Protein AF-A0A934YFT7-F1 (afdb_monomer_lite)

Sequence (161 aa):
MNLQKIAMFGLVALTSLGTLSCGKKEEKFESKVKLIRTFVNRKDAQGVPIVTDAEVQYTACPGDIRKVLRGGGEFAKCIAEKKPGEELSISMVHALKRNGRYSARVVNIGGCERKPDPTDSRSYDSFRDCTELKTDGISVGFHCEAGSTEKLVKACPWFAQ

Structure (mmCIF, N/CA/C/O backbone):
data_AF-A0A934YFT7-F1
#
_entry.id   AF-A0A934YFT7-F1
#
loop_
_atom_site.group_PDB
_atom_site.id
_atom_site.type_symbol
_atom_site.label_atom_id
_atom_site.label_alt_id
_atom_site.label_comp_id
_atom_site.label_asym_id
_atom_site.label_entity_id
_atom_site.label_seq_id
_atom_site.pdbx_PDB_ins_code
_atom_site.Cartn_x
_atom_site.Cartn_y
_atom_site.Cartn_z
_atom_site.occupancy
_atom_site.B_iso_or_equiv
_atom_site.auth_seq_id
_atom_site.auth_comp_id
_atom_site.auth_asym_id
_atom_site.auth_atom_id
_atom_site.pdbx_PDB_model_num
ATOM 1 N N . MET A 1 1 ? 7.361 83.391 -33.227 1.00 38.72 1 MET A N 1
ATOM 2 C CA . MET A 1 1 ? 7.333 82.613 -34.483 1.00 38.72 1 MET A CA 1
ATOM 3 C C . MET A 1 1 ? 7.939 81.245 -34.223 1.00 38.72 1 MET A C 1
ATOM 5 O O . MET A 1 1 ? 9.096 81.179 -33.851 1.00 38.72 1 MET A O 1
ATOM 9 N N . ASN A 1 2 ? 7.098 80.215 -34.345 1.00 41.59 2 ASN A N 1
ATOM 10 C CA . ASN A 1 2 ? 7.365 78.806 -34.658 1.00 41.59 2 ASN A CA 1
ATOM 11 C C . ASN A 1 2 ? 8.666 78.147 -34.172 1.00 41.59 2 ASN A C 1
ATOM 13 O O . ASN A 1 2 ? 9.719 78.339 -34.771 1.00 41.59 2 ASN A O 1
ATOM 17 N N . LEU A 1 3 ? 8.526 77.208 -33.229 1.00 39.94 3 LEU A N 1
ATOM 18 C CA . LEU A 1 3 ? 9.432 76.065 -33.125 1.00 39.94 3 LEU A CA 1
ATOM 19 C C . LEU A 1 3 ? 8.644 74.761 -33.300 1.00 39.94 3 LEU A C 1
ATOM 21 O O . LEU A 1 3 ? 7.567 74.571 -32.736 1.00 39.94 3 LEU A O 1
ATOM 25 N N . GLN A 1 4 ? 9.173 73.934 -34.195 1.00 49.69 4 GLN A N 1
ATOM 26 C CA . GLN A 1 4 ? 8.573 72.760 -34.813 1.00 49.69 4 GLN A CA 1
ATOM 27 C C . GLN A 1 4 ? 8.248 71.614 -33.851 1.00 49.69 4 GLN A C 1
ATOM 29 O O . GLN A 1 4 ? 8.964 71.319 -32.900 1.00 49.69 4 GLN A O 1
ATOM 34 N N . LYS A 1 5 ? 7.177 70.914 -34.231 1.00 49.19 5 LYS A N 1
ATOM 35 C CA . LYS A 1 5 ? 6.737 69.591 -33.788 1.00 49.19 5 LYS A CA 1
ATOM 36 C C . LYS A 1 5 ? 7.846 68.540 -33.946 1.00 49.19 5 LYS A C 1
ATOM 38 O O . LYS A 1 5 ? 8.349 68.369 -35.054 1.00 49.19 5 LYS A O 1
ATOM 43 N N . ILE A 1 6 ? 8.099 67.748 -32.904 1.00 51.28 6 ILE A N 1
ATOM 44 C CA . ILE A 1 6 ? 8.625 66.382 -33.038 1.00 51.28 6 ILE A CA 1
ATOM 45 C C . ILE A 1 6 ? 7.725 65.470 -32.205 1.00 51.28 6 ILE A C 1
ATOM 47 O O . ILE A 1 6 ? 7.718 65.514 -30.978 1.00 51.28 6 ILE A O 1
ATOM 51 N N . ALA A 1 7 ? 6.917 64.682 -32.909 1.00 49.69 7 ALA A N 1
ATOM 52 C CA . ALA A 1 7 ? 6.214 63.539 -32.359 1.00 49.69 7 ALA A CA 1
ATOM 53 C C . ALA A 1 7 ? 7.226 62.401 -32.170 1.00 49.69 7 ALA A C 1
ATOM 55 O O . ALA A 1 7 ? 7.881 62.001 -33.131 1.00 49.69 7 ALA A O 1
ATOM 56 N N . MET A 1 8 ? 7.337 61.872 -30.952 1.00 40.47 8 MET A N 1
ATOM 57 C CA . MET A 1 8 ? 8.039 60.620 -30.671 1.00 40.47 8 MET A CA 1
ATOM 58 C C . MET A 1 8 ? 7.009 59.580 -30.226 1.00 40.47 8 MET A C 1
ATOM 60 O O . MET A 1 8 ? 6.594 59.524 -29.073 1.00 40.47 8 MET A O 1
ATOM 64 N N . PHE A 1 9 ? 6.565 58.786 -31.198 1.00 45.41 9 PHE A N 1
ATOM 65 C CA . PHE A 1 9 ? 6.047 57.437 -30.993 1.00 45.41 9 PHE A CA 1
ATOM 66 C C . PHE A 1 9 ? 7.236 56.515 -30.693 1.00 45.41 9 PHE A C 1
ATOM 68 O O . PHE A 1 9 ? 8.240 56.602 -31.398 1.00 45.41 9 PHE A O 1
ATOM 75 N N . GLY A 1 10 ? 7.122 55.585 -29.738 1.00 39.25 10 GLY A N 1
ATOM 76 C CA . GLY A 1 10 ? 8.076 54.472 -29.693 1.00 39.25 10 GLY A CA 1
ATOM 77 C C . GLY A 1 10 ? 8.150 53.654 -28.407 1.00 39.25 10 GLY A C 1
ATOM 78 O O . GLY A 1 10 ? 8.970 53.939 -27.549 1.00 39.25 10 GLY A O 1
ATOM 79 N N . LEU A 1 11 ? 7.367 52.570 -28.377 1.00 41.44 11 LEU A N 1
ATOM 80 C CA . LEU A 1 11 ? 7.700 51.261 -27.793 1.00 41.44 11 LEU A CA 1
ATOM 81 C C . LEU A 1 11 ? 8.018 51.175 -26.281 1.00 41.44 11 LEU A C 1
ATOM 83 O O . LEU A 1 11 ? 9.168 51.111 -25.854 1.00 41.44 11 LEU A O 1
ATOM 87 N N . VAL A 1 12 ? 6.975 50.984 -25.466 1.00 48.31 12 VAL A N 1
ATOM 88 C CA . VAL A 1 12 ? 7.117 50.301 -24.170 1.00 48.31 12 VAL A CA 1
ATOM 89 C C . VAL A 1 12 ? 7.207 48.800 -24.456 1.00 48.31 12 VAL A C 1
ATOM 91 O O . VAL A 1 12 ? 6.199 48.138 -24.698 1.00 48.31 12 VAL A O 1
ATOM 94 N N . ALA A 1 13 ? 8.429 48.269 -24.485 1.00 49.25 13 ALA A N 1
ATOM 95 C CA . ALA A 1 13 ? 8.672 46.834 -24.538 1.00 49.25 13 ALA A CA 1
ATOM 96 C C . ALA A 1 13 ? 8.263 46.214 -23.193 1.00 49.25 13 ALA A C 1
ATOM 98 O O . ALA A 1 13 ? 9.012 46.258 -22.219 1.00 49.25 13 ALA A O 1
ATOM 99 N N . LEU A 1 14 ? 7.050 45.657 -23.138 1.00 47.53 14 LEU A N 1
ATOM 100 C CA . LEU A 1 14 ? 6.610 44.783 -22.055 1.00 47.53 14 LEU A CA 1
ATOM 101 C C . LEU A 1 14 ? 7.430 43.487 -22.146 1.00 47.53 14 LEU A C 1
ATOM 103 O O . LEU A 1 14 ? 7.082 42.548 -22.860 1.00 47.53 14 LEU A O 1
ATOM 107 N N . THR A 1 15 ? 8.562 43.449 -21.453 1.00 55.22 15 THR A N 1
ATOM 108 C CA . THR A 1 15 ? 9.316 42.224 -21.201 1.00 55.22 15 THR A CA 1
ATOM 109 C C . THR A 1 15 ? 8.485 41.340 -20.279 1.00 55.22 15 THR A C 1
ATOM 111 O O . THR A 1 15 ? 8.536 41.433 -19.055 1.00 55.22 15 THR A O 1
ATOM 114 N N . SER A 1 16 ? 7.672 40.473 -20.877 1.00 52.84 16 SER A N 1
ATOM 115 C CA . SER A 1 16 ? 7.041 39.359 -20.184 1.00 52.84 16 SER A CA 1
ATOM 116 C C . SER A 1 16 ? 8.144 38.442 -19.655 1.00 52.84 16 SER A C 1
ATOM 118 O O . SER A 1 16 ? 8.676 37.614 -20.397 1.00 52.84 16 SER A O 1
ATOM 120 N N . LEU A 1 17 ? 8.511 38.606 -18.380 1.00 51.66 17 LEU A N 1
ATOM 121 C CA . LEU A 1 17 ? 9.243 37.596 -17.625 1.00 51.66 17 LEU A CA 1
ATOM 122 C C . LEU A 1 17 ? 8.366 36.341 -17.591 1.00 51.66 17 LEU A C 1
ATOM 124 O O . LEU A 1 17 ? 7.518 36.173 -16.716 1.00 51.66 17 LEU A O 1
ATOM 128 N N . GLY A 1 18 ? 8.551 35.471 -18.582 1.00 49.03 18 GLY A N 1
ATOM 129 C CA . GLY A 1 18 ? 8.075 34.103 -18.526 1.00 49.03 18 GLY A CA 1
ATOM 130 C C . GLY A 1 18 ? 8.754 33.443 -17.338 1.00 49.03 18 GLY A C 1
ATOM 131 O O . GLY A 1 18 ? 9.949 33.155 -17.372 1.00 49.03 18 GLY A O 1
ATOM 132 N N . THR A 1 19 ? 8.003 33.241 -16.262 1.00 53.91 19 THR A N 1
ATOM 133 C CA . THR A 1 19 ? 8.414 32.376 -15.169 1.00 53.91 19 THR A CA 1
ATOM 134 C C . THR A 1 19 ? 8.529 30.964 -15.734 1.00 53.91 19 THR A C 1
ATOM 136 O O . THR A 1 19 ? 7.552 30.229 -15.860 1.00 53.91 19 THR A O 1
ATOM 139 N N . LEU A 1 20 ? 9.753 30.578 -16.103 1.00 47.09 20 LEU A N 1
ATOM 140 C CA . LEU A 1 20 ? 10.156 29.183 -16.223 1.00 47.09 20 LEU A CA 1
ATOM 141 C C . LEU A 1 20 ? 10.000 28.556 -14.835 1.00 47.09 20 LEU A C 1
ATOM 143 O O . LEU A 1 20 ? 10.947 28.456 -14.058 1.00 47.09 20 LEU A O 1
ATOM 147 N N . SER A 1 21 ? 8.771 28.169 -14.498 1.00 44.50 21 SER A N 1
ATOM 148 C CA . SER A 1 21 ? 8.518 27.237 -13.414 1.00 44.50 21 SER A CA 1
ATOM 149 C C . SER A 1 21 ? 9.100 25.898 -13.854 1.00 44.50 21 SER A C 1
ATOM 151 O O . SER A 1 21 ? 8.419 25.052 -14.429 1.00 44.50 21 SER A O 1
ATOM 153 N N . CYS A 1 22 ? 10.394 25.707 -13.593 1.00 53.28 22 CYS A N 1
ATOM 154 C CA . CYS A 1 22 ? 11.049 24.404 -13.524 1.00 53.28 22 CYS A CA 1
ATOM 155 C C . CYS A 1 22 ? 10.514 23.622 -12.307 1.00 53.28 22 CYS A C 1
ATOM 157 O O . CYS A 1 22 ? 11.269 23.139 -11.468 1.00 53.28 22 CYS A O 1
ATOM 159 N N . GLY A 1 23 ? 9.192 23.519 -12.170 1.00 51.28 23 GLY A N 1
ATOM 160 C CA . GLY A 1 23 ? 8.552 22.586 -11.262 1.00 51.28 23 GLY A CA 1
ATOM 161 C C . GLY A 1 23 ? 8.466 21.251 -11.979 1.00 51.28 23 GLY A C 1
ATOM 162 O O . GLY A 1 23 ? 7.645 21.094 -12.881 1.00 51.28 23 GLY A O 1
ATOM 163 N N . LYS A 1 24 ? 9.317 20.283 -11.616 1.00 58.19 24 LYS A N 1
ATOM 164 C CA . LYS A 1 24 ? 9.114 18.893 -12.045 1.00 58.19 24 LYS A CA 1
ATOM 165 C C . LYS A 1 24 ? 7.676 18.513 -11.683 1.00 58.19 24 LYS A C 1
ATOM 167 O O . LYS A 1 24 ? 7.306 18.584 -10.513 1.00 58.19 24 LYS A O 1
ATOM 172 N N . LYS A 1 25 ? 6.870 18.176 -12.691 1.00 61.41 25 LYS A N 1
ATOM 173 C CA . LYS A 1 25 ? 5.473 17.779 -12.511 1.00 61.41 25 LYS A CA 1
ATOM 174 C C . LYS A 1 25 ? 5.444 16.585 -11.558 1.00 61.41 25 LYS A C 1
ATOM 176 O O . LYS A 1 25 ? 6.097 15.580 -11.823 1.00 61.41 25 LYS A O 1
ATOM 181 N N . GLU A 1 26 ? 4.745 16.726 -10.437 1.00 70.25 26 GLU A N 1
ATOM 182 C CA . GLU A 1 26 ? 4.543 15.632 -9.491 1.00 70.25 26 GLU A CA 1
ATOM 183 C C . GLU A 1 26 ? 3.744 14.538 -10.204 1.00 70.25 26 GLU A C 1
ATOM 185 O O . GLU A 1 26 ? 2.582 14.733 -10.572 1.00 70.25 26 GLU A O 1
ATOM 190 N N . GLU A 1 27 ? 4.411 13.426 -10.506 1.00 85.12 27 GLU A N 1
ATOM 191 C CA . GLU A 1 27 ? 3.817 12.328 -11.256 1.00 85.12 27 GLU A CA 1
ATOM 192 C C . GLU A 1 27 ? 2.878 11.545 -10.339 1.00 85.12 27 GLU A C 1
ATOM 194 O O . GLU A 1 27 ? 3.274 11.092 -9.259 1.00 85.12 27 GLU A O 1
ATOM 199 N N . LYS A 1 28 ? 1.617 11.443 -10.764 1.00 89.56 28 LYS A N 1
ATOM 200 C CA . LYS A 1 28 ? 0.550 10.744 -10.053 1.00 89.56 28 LYS A CA 1
ATOM 201 C C . LYS A 1 28 ? 0.330 9.385 -10.696 1.00 89.56 28 LYS A C 1
ATOM 203 O O . LYS A 1 28 ? 0.191 9.299 -11.912 1.00 89.56 28 LYS A O 1
ATOM 208 N N . PHE A 1 29 ? 0.235 8.357 -9.866 1.00 92.06 29 PHE A N 1
ATOM 209 C CA . PHE A 1 29 ? -0.059 6.991 -10.280 1.00 92.06 29 PHE A CA 1
ATOM 210 C C . PHE A 1 29 ? -1.313 6.492 -9.586 1.00 92.06 29 PHE A C 1
ATOM 212 O O . PHE A 1 29 ? -1.564 6.819 -8.423 1.00 92.06 29 PHE A O 1
ATOM 219 N N . GLU A 1 30 ? -2.050 5.642 -10.285 1.00 94.25 30 GLU A N 1
ATOM 220 C CA . GLU A 1 30 ? -3.213 4.945 -9.758 1.00 94.25 30 GLU A CA 1
ATOM 221 C C . GLU A 1 30 ? -3.041 3.441 -9.940 1.00 94.25 30 GLU A C 1
ATOM 223 O O . GLU A 1 30 ? -2.424 2.974 -10.897 1.00 94.25 30 GLU A O 1
ATOM 228 N N . SER A 1 31 ? -3.566 2.676 -8.991 1.00 95.31 31 SER A N 1
ATOM 229 C CA . SER A 1 31 ? -3.556 1.220 -9.042 1.00 95.31 31 SER A CA 1
ATOM 230 C C . SER A 1 31 ? -4.721 0.648 -8.234 1.00 95.31 31 SER A C 1
ATOM 232 O O . SER A 1 31 ? -5.569 1.379 -7.710 1.00 95.31 31 SER A O 1
ATOM 234 N N . LYS A 1 32 ? -4.746 -0.677 -8.121 1.00 96.69 32 LYS A N 1
ATOM 235 C CA . LYS A 1 32 ? -5.687 -1.434 -7.303 1.00 96.69 32 LYS A CA 1
ATOM 236 C C . LYS A 1 32 ? -4.938 -2.282 -6.291 1.00 96.69 32 LYS A C 1
ATOM 238 O O . LYS A 1 32 ? -3.896 -2.872 -6.593 1.00 96.69 32 LYS A O 1
ATOM 243 N N . VAL A 1 33 ? -5.487 -2.335 -5.087 1.00 97.31 33 VAL A N 1
ATOM 244 C CA . VAL A 1 33 ? -4.978 -3.155 -3.994 1.00 97.31 33 VAL A CA 1
ATOM 245 C C . VAL A 1 33 ? -6.115 -3.907 -3.328 1.00 97.31 33 VAL A C 1
ATOM 247 O O . VAL A 1 33 ? -7.245 -3.439 -3.294 1.00 97.31 33 VAL A O 1
ATOM 250 N N . LYS A 1 34 ? -5.809 -5.049 -2.730 1.00 97.94 34 LYS A N 1
ATOM 251 C CA . LYS A 1 34 ? -6.693 -5.750 -1.810 1.00 97.94 34 LYS A CA 1
ATOM 252 C C . LYS A 1 34 ? -6.309 -5.392 -0.381 1.00 97.94 34 LYS A C 1
ATOM 254 O O . LYS A 1 34 ? -5.139 -5.523 -0.018 1.00 97.94 34 LYS A O 1
ATOM 259 N N . LEU A 1 35 ? -7.266 -4.963 0.438 1.00 97.88 35 LEU A N 1
ATOM 260 C CA . LEU A 1 35 ? -7.025 -4.766 1.866 1.00 97.88 35 LEU A CA 1
ATOM 261 C C . LEU A 1 35 ? -6.833 -6.131 2.529 1.00 97.88 35 LEU A C 1
ATOM 263 O O . LEU A 1 35 ? -7.729 -6.966 2.498 1.00 97.88 35 LEU A O 1
ATOM 267 N N . ILE A 1 36 ? -5.675 -6.381 3.131 1.00 97.56 36 ILE A N 1
ATOM 268 C CA . ILE A 1 36 ? -5.406 -7.641 3.831 1.00 97.56 36 ILE A CA 1
ATOM 269 C C . ILE A 1 36 ? -5.908 -7.550 5.265 1.00 97.56 36 ILE A C 1
ATOM 271 O O . ILE A 1 36 ? -6.644 -8.422 5.720 1.00 97.56 36 ILE A O 1
ATOM 275 N N . ARG A 1 37 ? -5.517 -6.491 5.980 1.00 96.75 37 ARG A N 1
ATOM 276 C CA . ARG A 1 37 ? -5.926 -6.233 7.367 1.00 96.75 37 ARG A CA 1
ATOM 277 C C . ARG A 1 37 ? -5.565 -4.819 7.801 1.00 96.75 37 ARG A C 1
ATOM 279 O O . ARG A 1 37 ? -4.718 -4.167 7.195 1.00 96.75 37 ARG A O 1
ATOM 286 N N . THR A 1 38 ? -6.170 -4.382 8.897 1.00 96.06 38 THR A N 1
ATOM 287 C CA . THR A 1 38 ? -5.838 -3.131 9.587 1.00 96.06 38 THR A CA 1
ATOM 288 C C . THR A 1 38 ? -5.429 -3.402 11.029 1.00 96.06 38 THR A C 1
ATOM 290 O O . THR A 1 38 ? -5.983 -4.297 11.666 1.00 96.06 38 THR A O 1
ATOM 293 N N . PHE A 1 39 ? -4.528 -2.591 11.580 1.00 93.94 39 PHE A N 1
ATOM 294 C CA . PHE A 1 39 ? -4.079 -2.698 12.967 1.00 93.94 39 PHE A CA 1
ATOM 295 C C . PHE A 1 39 ? -4.051 -1.333 13.637 1.00 93.94 39 PHE A C 1
ATOM 297 O O . PHE A 1 39 ? -3.377 -0.409 13.172 1.00 93.94 39 PHE A O 1
ATOM 304 N N . VAL A 1 40 ? -4.730 -1.219 14.775 1.00 93.75 40 VAL A N 1
ATOM 305 C CA . VAL A 1 40 ? -4.669 -0.016 15.605 1.00 93.75 40 VAL A CA 1
ATOM 306 C C . VAL A 1 40 ? -3.351 -0.021 16.372 1.00 93.75 40 VAL A C 1
ATOM 308 O O . VAL A 1 40 ? -3.133 -0.852 17.248 1.00 93.75 40 VAL A O 1
ATOM 311 N N . ASN A 1 41 ? -2.474 0.923 16.046 1.00 90.38 41 ASN A N 1
ATOM 312 C CA . ASN A 1 41 ? -1.164 1.069 16.680 1.00 90.38 41 ASN A CA 1
ATOM 313 C C . ASN A 1 41 ? -1.202 1.994 17.897 1.00 90.38 41 ASN A C 1
ATOM 315 O O . ASN A 1 41 ? -0.337 1.913 18.768 1.00 90.38 41 ASN A O 1
ATOM 319 N N . ARG A 1 42 ? -2.152 2.934 17.929 1.00 91.94 42 ARG A N 1
ATOM 320 C CA . ARG A 1 42 ? -2.298 3.888 19.029 1.00 91.94 42 ARG A CA 1
ATOM 321 C C . ARG A 1 42 ? -3.744 4.328 19.173 1.00 91.94 42 ARG A C 1
ATOM 323 O O . ARG A 1 42 ? -4.409 4.606 18.174 1.00 91.94 42 ARG A O 1
ATOM 330 N N . LYS A 1 43 ? -4.178 4.447 20.424 1.00 94.44 43 LYS A N 1
ATOM 331 C CA . LYS A 1 43 ? -5.456 5.031 20.827 1.00 94.44 43 LYS A CA 1
ATOM 332 C C . LYS A 1 43 ? -5.215 6.277 21.680 1.00 94.44 43 LYS A C 1
ATOM 334 O O . LYS A 1 43 ? -4.140 6.400 22.270 1.00 94.44 43 LYS A O 1
ATOM 339 N N . ASP A 1 44 ? -6.171 7.195 21.705 1.00 92.94 44 ASP A N 1
ATOM 340 C CA . ASP A 1 44 ? -6.198 8.285 22.684 1.00 92.94 44 ASP A CA 1
ATOM 341 C C . ASP A 1 44 ? -6.698 7.801 24.061 1.00 92.94 44 ASP A C 1
ATOM 343 O O . ASP A 1 44 ? -6.921 6.605 24.276 1.00 92.94 44 ASP A O 1
ATOM 347 N N . ALA A 1 45 ? -6.855 8.730 25.010 1.00 95.56 45 ALA A N 1
ATOM 348 C CA . ALA A 1 45 ? -7.314 8.432 26.368 1.00 95.56 45 ALA A CA 1
ATOM 349 C C . ALA A 1 45 ? -8.754 7.882 26.418 1.00 95.56 45 ALA A C 1
ATOM 351 O O . ALA A 1 45 ? -9.132 7.236 27.391 1.00 95.56 45 ALA A O 1
ATOM 352 N N . GLN A 1 46 ? -9.544 8.115 25.369 1.00 93.50 46 GLN A N 1
ATOM 353 C CA . GLN A 1 46 ? -10.925 7.670 25.214 1.00 93.50 46 GLN A CA 1
ATOM 354 C C . GLN A 1 46 ? -11.019 6.337 24.451 1.00 93.50 46 GLN A C 1
ATOM 356 O O . GLN A 1 46 ? -12.112 5.818 24.233 1.00 93.50 46 GLN A O 1
ATOM 361 N N . GLY A 1 47 ? -9.884 5.759 24.049 1.00 91.19 47 GLY A N 1
ATOM 362 C CA . GLY A 1 47 ? -9.831 4.501 23.312 1.00 91.19 47 GLY A CA 1
ATOM 363 C C . GLY A 1 47 ? -10.063 4.643 21.804 1.00 91.19 47 GLY A C 1
ATOM 364 O O . GLY A 1 47 ? -10.148 3.620 21.114 1.00 91.19 47 GLY A O 1
ATOM 365 N N . VAL A 1 48 ? -10.126 5.868 21.272 1.00 92.69 48 VAL A N 1
ATOM 366 C CA . VAL A 1 48 ? -10.329 6.135 19.844 1.00 92.69 48 VAL A CA 1
ATOM 367 C C . VAL A 1 48 ? -9.015 5.911 19.088 1.00 92.69 48 VAL A C 1
ATOM 369 O O . VAL A 1 48 ? -7.975 6.430 19.502 1.00 92.69 48 VAL A O 1
ATOM 372 N N . PRO A 1 49 ? -9.008 5.149 17.978 1.00 90.44 49 PRO A N 1
ATOM 373 C CA . PRO A 1 49 ? -7.823 4.985 17.141 1.00 90.44 49 PRO A CA 1
ATOM 374 C C . PRO A 1 49 ? -7.306 6.322 16.596 1.00 90.44 49 PRO A C 1
ATOM 376 O O . PRO A 1 49 ? -8.009 7.028 15.875 1.00 90.44 49 PRO A O 1
ATOM 379 N N . ILE A 1 50 ? -6.046 6.642 16.894 1.00 92.81 50 ILE A N 1
ATOM 380 C CA . ILE A 1 50 ? -5.361 7.842 16.380 1.00 92.81 50 ILE A CA 1
ATOM 381 C C . ILE A 1 50 ? -4.200 7.508 15.440 1.00 92.81 50 ILE A C 1
ATOM 383 O O . ILE A 1 50 ? -3.695 8.391 14.749 1.00 92.81 50 ILE A O 1
ATOM 387 N N . VAL A 1 51 ? -3.775 6.240 15.402 1.00 91.25 51 VAL A N 1
ATOM 388 C CA . VAL A 1 51 ? -2.818 5.712 14.423 1.00 91.25 51 VAL A CA 1
ATOM 389 C C . VAL A 1 51 ? -3.224 4.291 14.050 1.00 91.25 51 VAL A C 1
ATOM 391 O O . VAL A 1 51 ? -3.292 3.422 14.925 1.00 91.25 51 VAL A O 1
ATOM 394 N N . THR A 1 52 ? -3.408 4.050 12.756 1.00 93.31 52 THR A N 1
ATOM 395 C CA . THR A 1 52 ? -3.727 2.730 12.200 1.00 93.31 52 THR A CA 1
ATOM 396 C C . THR A 1 52 ? -2.784 2.410 11.050 1.00 93.31 52 THR A C 1
ATOM 398 O O . THR A 1 52 ? -2.460 3.282 10.241 1.00 93.31 52 THR A O 1
ATOM 401 N N . ASP A 1 53 ? -2.369 1.148 10.985 1.00 94.06 53 ASP A N 1
ATOM 402 C CA . ASP A 1 53 ? -1.688 0.579 9.829 1.00 94.06 53 ASP A CA 1
ATOM 403 C C . ASP A 1 53 ? -2.689 -0.208 8.986 1.00 94.06 53 ASP A C 1
ATOM 405 O O . ASP A 1 53 ? -3.502 -0.950 9.536 1.00 94.06 53 ASP A O 1
ATOM 409 N N . ALA A 1 54 ? -2.608 -0.086 7.666 1.00 95.50 54 ALA A N 1
ATOM 410 C CA . ALA A 1 54 ? -3.330 -0.911 6.708 1.00 95.50 54 ALA A CA 1
ATOM 411 C C . ALA A 1 54 ? -2.323 -1.729 5.896 1.00 95.50 54 ALA A C 1
ATOM 413 O O . ALA A 1 54 ? -1.477 -1.161 5.209 1.00 95.50 54 ALA A O 1
ATOM 414 N N . GLU A 1 55 ? -2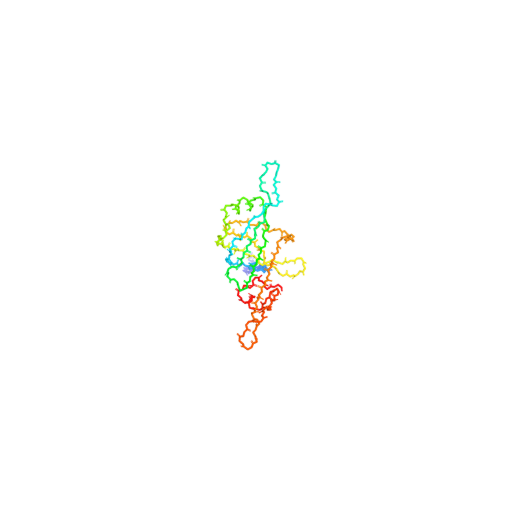.396 -3.054 5.990 1.00 96.25 55 GLU A N 1
ATOM 415 C CA . GLU A 1 55 ? -1.646 -3.958 5.121 1.00 96.25 55 GLU A CA 1
ATOM 416 C C . GLU A 1 55 ? -2.476 -4.235 3.874 1.00 96.25 55 GLU A C 1
ATOM 418 O O . GLU A 1 55 ? -3.632 -4.655 3.965 1.00 96.25 55 GLU A O 1
ATOM 423 N N . VAL A 1 56 ? -1.887 -3.995 2.710 1.00 96.44 56 VAL A N 1
ATOM 424 C CA . VAL A 1 56 ? -2.549 -4.109 1.413 1.00 96.44 56 VAL A CA 1
ATOM 425 C C . VAL A 1 56 ? -1.684 -4.908 0.458 1.00 96.44 56 VAL A C 1
ATOM 427 O O . VAL A 1 56 ? -0.463 -4.897 0.580 1.00 96.44 56 VAL A O 1
ATOM 430 N N . GLN A 1 57 ? -2.306 -5.579 -0.501 1.00 96.00 57 GLN A N 1
ATOM 431 C CA . GLN A 1 57 ? -1.619 -6.320 -1.553 1.00 96.00 57 GLN A CA 1
ATOM 432 C C . GLN A 1 57 ? -1.950 -5.709 -2.911 1.00 96.00 57 GLN A C 1
ATOM 434 O O . GLN A 1 57 ? -3.126 -5.525 -3.212 1.00 96.00 57 GLN A O 1
ATOM 439 N N . TYR A 1 58 ? -0.953 -5.399 -3.736 1.00 94.38 58 TYR A N 1
ATOM 440 C CA . TYR A 1 58 ? -1.200 -4.904 -5.093 1.00 94.38 58 TYR A CA 1
ATOM 441 C C . TYR A 1 58 ? -1.773 -6.021 -5.963 1.00 94.38 58 TYR A C 1
ATOM 443 O O . TYR A 1 58 ? -1.160 -7.073 -6.101 1.00 94.38 58 TYR A O 1
ATOM 451 N N . THR A 1 59 ? -2.944 -5.786 -6.558 1.00 94.44 59 THR A N 1
ATOM 452 C CA . THR A 1 59 ? -3.618 -6.771 -7.424 1.00 94.44 59 THR A CA 1
ATOM 453 C C . THR A 1 59 ? -3.330 -6.544 -8.905 1.00 94.44 59 THR A C 1
ATOM 455 O O . THR A 1 59 ? -3.498 -7.455 -9.709 1.00 94.44 59 THR A O 1
ATOM 458 N N . ALA A 1 60 ? -2.860 -5.348 -9.270 1.00 90.81 60 ALA A N 1
ATOM 459 C CA . ALA A 1 60 ? -2.528 -4.981 -10.647 1.00 90.81 60 ALA A CA 1
ATOM 460 C C . ALA A 1 60 ? -1.038 -5.168 -11.007 1.00 90.81 60 ALA A C 1
ATOM 462 O O . ALA A 1 60 ? -0.653 -4.899 -12.142 1.00 90.81 60 ALA A O 1
ATOM 463 N N . CYS A 1 61 ? -0.200 -5.607 -10.062 1.00 89.44 61 CYS A N 1
ATOM 464 C CA . CYS A 1 61 ? 1.240 -5.786 -10.264 1.00 89.44 61 CYS A CA 1
ATOM 465 C C . CYS A 1 61 ? 1.634 -7.269 -10.251 1.00 89.44 61 CYS A C 1
ATOM 467 O O . CYS A 1 61 ? 1.013 -8.053 -9.535 1.00 89.44 61 CYS A O 1
ATOM 469 N N . PRO A 1 62 ? 2.672 -7.669 -11.005 1.00 88.00 62 PRO A N 1
ATOM 470 C CA . PRO A 1 62 ? 3.192 -9.031 -10.959 1.00 88.00 62 PRO A CA 1
ATOM 471 C C . PRO A 1 62 ? 3.904 -9.322 -9.626 1.00 88.00 62 PRO A C 1
ATOM 473 O O . PRO A 1 62 ? 4.623 -8.470 -9.107 1.00 88.00 62 PRO A O 1
ATOM 476 N N . GLY A 1 63 ? 3.762 -10.555 -9.133 1.00 85.38 63 GLY A N 1
ATOM 477 C CA . GLY A 1 63 ? 4.366 -11.023 -7.877 1.00 85.38 63 GLY A CA 1
ATOM 478 C C . GLY A 1 63 ? 3.456 -10.847 -6.653 1.00 85.38 63 GLY A C 1
ATOM 479 O O . GLY A 1 63 ? 2.352 -10.316 -6.758 1.00 85.38 63 GLY A O 1
ATOM 480 N N . ASP A 1 64 ? 3.912 -11.301 -5.478 1.00 87.25 64 ASP A N 1
ATOM 481 C CA . ASP A 1 64 ? 3.242 -11.004 -4.202 1.00 87.25 64 ASP A CA 1
ATOM 482 C C . ASP A 1 64 ? 3.852 -9.729 -3.617 1.00 87.25 64 ASP A C 1
ATOM 484 O O . ASP A 1 64 ? 4.939 -9.742 -3.027 1.00 87.25 64 ASP A O 1
ATOM 488 N N . ILE A 1 65 ? 3.160 -8.609 -3.836 1.00 90.56 65 ILE A N 1
ATOM 489 C CA . ILE A 1 65 ? 3.593 -7.293 -3.372 1.00 90.56 65 ILE A CA 1
ATOM 490 C C . ILE A 1 65 ? 2.643 -6.812 -2.301 1.00 90.56 65 ILE A C 1
ATOM 492 O O . ILE A 1 65 ? 1.482 -6.500 -2.579 1.00 90.56 65 ILE A O 1
ATOM 496 N N . ARG A 1 66 ? 3.163 -6.685 -1.085 1.00 92.56 66 ARG A N 1
ATOM 497 C CA . ARG A 1 66 ? 2.414 -6.141 0.042 1.00 92.56 66 ARG A CA 1
ATOM 498 C C . ARG A 1 66 ? 3.027 -4.848 0.516 1.00 92.56 66 ARG A C 1
ATOM 500 O O . ARG A 1 66 ? 4.242 -4.673 0.477 1.00 92.56 66 ARG A O 1
ATOM 507 N N . LYS A 1 67 ? 2.169 -3.959 0.988 1.00 91.25 67 LYS A N 1
ATOM 508 C CA . LYS A 1 67 ? 2.542 -2.665 1.534 1.00 91.25 67 LYS A CA 1
ATOM 509 C C . LYS A 1 67 ? 1.820 -2.447 2.842 1.00 91.25 67 LYS A C 1
ATOM 511 O O . LYS A 1 67 ? 0.612 -2.649 2.927 1.00 91.25 67 LYS A O 1
ATOM 516 N N . VAL A 1 68 ? 2.555 -2.007 3.853 1.00 92.62 68 VAL A N 1
ATOM 517 C CA . VAL A 1 68 ? 1.962 -1.510 5.094 1.00 92.62 68 VAL A CA 1
ATOM 518 C C . VAL A 1 68 ? 1.919 0.008 5.029 1.00 92.62 68 VAL A C 1
ATOM 520 O O . VAL A 1 68 ? 2.933 0.659 4.787 1.00 92.62 68 VAL A O 1
ATOM 523 N N . LEU A 1 69 ? 0.729 0.569 5.224 1.00 92.50 69 LEU A N 1
ATOM 524 C CA . LEU A 1 69 ? 0.452 1.998 5.174 1.00 92.50 69 LEU A CA 1
ATOM 525 C C . LEU A 1 69 ? 0.055 2.499 6.547 1.00 92.50 69 LEU A C 1
ATOM 527 O O . LEU A 1 69 ? -1.010 2.148 7.047 1.00 92.50 69 LEU A O 1
ATOM 531 N N . ARG A 1 70 ? 0.875 3.372 7.125 1.00 92.06 70 ARG A N 1
ATOM 532 C CA . ARG A 1 70 ? 0.538 4.051 8.373 1.00 92.06 70 ARG A CA 1
ATOM 533 C C . ARG A 1 70 ? -0.179 5.364 8.100 1.00 92.06 70 ARG A C 1
ATOM 535 O O . ARG A 1 70 ? 0.299 6.175 7.303 1.00 92.06 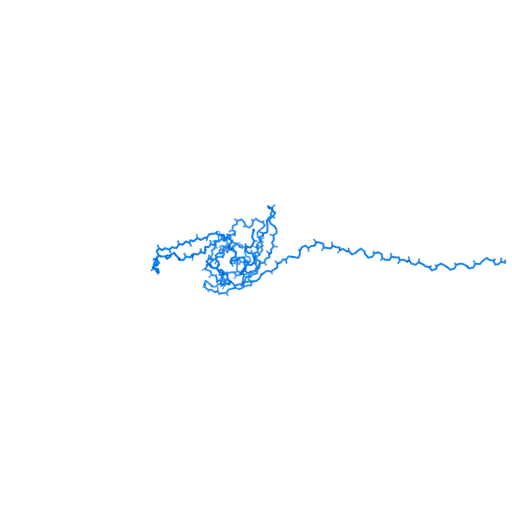70 ARG A O 1
ATOM 542 N N . GLY A 1 71 ? -1.272 5.609 8.815 1.00 91.31 71 GLY A N 1
ATOM 543 C CA . GLY A 1 71 ? -1.946 6.905 8.824 1.00 91.31 71 GLY A CA 1
ATOM 544 C C . GLY A 1 71 ? -2.414 7.331 10.215 1.00 91.31 71 GLY A C 1
ATOM 545 O O . GLY A 1 71 ? -2.524 6.519 11.135 1.00 91.31 71 GLY A O 1
ATOM 546 N N . GLY A 1 72 ? -2.637 8.641 10.361 1.00 91.44 72 GLY A N 1
ATOM 547 C CA . GLY A 1 72 ? -3.121 9.274 11.594 1.00 91.44 72 GLY A CA 1
ATOM 548 C C . GLY A 1 72 ? -4.644 9.198 11.759 1.00 91.44 72 GLY A C 1
ATOM 549 O O . GLY A 1 72 ? -5.309 8.502 11.003 1.00 91.44 72 GLY A O 1
ATOM 550 N N . GLY A 1 73 ? -5.199 9.944 12.717 1.00 91.81 73 GLY A N 1
ATOM 551 C CA . GLY A 1 73 ? -6.598 9.817 13.159 1.00 91.81 73 GLY A CA 1
ATOM 552 C C . GLY A 1 73 ? -7.659 9.825 12.052 1.00 91.81 73 GLY A C 1
ATOM 553 O O . GLY A 1 73 ? -8.485 8.923 12.014 1.00 91.81 73 GLY A O 1
ATOM 554 N N . GLU A 1 74 ? -7.624 10.780 11.119 1.00 93.69 74 GLU A N 1
ATOM 555 C CA . GLU A 1 74 ? -8.617 10.841 10.027 1.00 93.69 74 GLU A CA 1
ATOM 556 C C . GLU A 1 74 ? -8.534 9.626 9.093 1.00 93.69 74 GLU A C 1
ATOM 558 O O . GLU A 1 74 ? -9.546 9.008 8.765 1.00 93.69 74 GLU A O 1
ATOM 563 N N . PHE A 1 75 ? -7.314 9.206 8.755 1.00 94.62 75 PHE A N 1
ATOM 564 C CA . PHE A 1 75 ? -7.093 7.967 8.017 1.00 94.62 75 PHE A CA 1
ATOM 565 C C . PHE A 1 75 ? -7.572 6.750 8.816 1.00 94.62 75 PHE A C 1
ATOM 567 O O . PHE A 1 75 ? -8.230 5.875 8.265 1.00 94.62 75 PHE A O 1
ATOM 574 N N . ALA A 1 76 ? -7.263 6.701 10.115 1.00 93.38 76 ALA A N 1
ATOM 575 C CA . ALA A 1 76 ? -7.619 5.602 11.003 1.00 93.38 76 ALA A CA 1
ATOM 576 C C . ALA A 1 76 ? -9.137 5.418 11.120 1.00 93.38 76 ALA A C 1
ATOM 578 O O . ALA A 1 76 ? -9.597 4.278 11.118 1.00 93.38 76 ALA A O 1
ATOM 579 N N . LYS A 1 77 ? -9.901 6.516 11.182 1.00 94.06 77 LYS A N 1
ATOM 580 C CA . LYS A 1 77 ? -11.369 6.494 11.161 1.00 94.06 77 LYS A CA 1
ATOM 581 C C . LYS A 1 77 ? -11.893 5.972 9.825 1.00 94.06 77 LYS A C 1
ATOM 583 O O . LYS A 1 77 ? -12.664 5.024 9.817 1.00 94.06 77 LYS A O 1
ATOM 588 N N . CYS A 1 78 ? -11.422 6.534 8.711 1.00 96.50 78 CYS A N 1
ATOM 589 C CA . CYS A 1 78 ? -11.896 6.150 7.381 1.00 96.50 78 CYS A CA 1
ATOM 590 C C . CYS A 1 78 ? -11.580 4.686 7.040 1.00 96.50 78 CYS A C 1
ATOM 592 O O . CYS A 1 78 ? -12.442 3.942 6.580 1.00 96.50 78 CYS A O 1
ATOM 594 N N . ILE A 1 79 ? -10.344 4.238 7.282 1.00 96.06 79 ILE A N 1
ATOM 595 C CA . ILE A 1 79 ? -9.921 2.889 6.885 1.00 96.06 79 ILE A CA 1
ATOM 596 C C . ILE A 1 79 ? -10.595 1.797 7.724 1.00 96.06 79 ILE A C 1
ATOM 598 O O . ILE A 1 79 ? -10.696 0.663 7.267 1.00 96.06 79 ILE A O 1
ATOM 602 N N . ALA A 1 80 ? -11.086 2.130 8.923 1.00 93.31 80 ALA A N 1
ATOM 603 C CA . ALA A 1 80 ? -11.837 1.207 9.772 1.00 93.31 80 ALA A CA 1
ATOM 604 C C . ALA A 1 80 ? -13.204 0.820 9.179 1.00 93.31 80 ALA A C 1
ATOM 606 O O . ALA A 1 80 ? -13.770 -0.198 9.573 1.00 93.31 80 ALA A O 1
ATOM 607 N N . GLU A 1 81 ? -13.726 1.600 8.229 1.00 95.75 81 GLU A N 1
ATOM 608 C CA . GLU A 1 81 ? -14.968 1.291 7.511 1.00 95.75 81 GLU A CA 1
ATOM 609 C C . GLU A 1 81 ? -14.753 0.277 6.376 1.00 95.75 81 GLU A C 1
ATOM 611 O O . GLU A 1 81 ? -15.715 -0.304 5.868 1.00 95.75 81 GLU A O 1
ATOM 616 N N . LYS A 1 82 ? -13.496 0.051 5.972 1.00 97.31 82 LYS A N 1
ATOM 617 C CA . LYS A 1 82 ? -13.133 -0.886 4.903 1.00 97.31 82 LYS A CA 1
ATOM 618 C C . LYS A 1 82 ? -13.007 -2.304 5.434 1.00 97.31 82 LYS A C 1
ATOM 620 O O . LYS A 1 82 ? -12.605 -2.531 6.576 1.00 97.31 82 LYS A O 1
ATOM 625 N N . LYS A 1 83 ? -13.319 -3.284 4.587 1.00 96.81 83 LYS A N 1
ATOM 626 C CA . LYS A 1 83 ? -13.317 -4.696 4.987 1.00 96.81 83 LYS A CA 1
ATOM 627 C C . LYS A 1 83 ? -12.061 -5.417 4.499 1.00 96.81 83 LYS A C 1
ATOM 629 O O . LYS A 1 83 ? -11.664 -5.244 3.347 1.00 96.81 83 LYS A O 1
ATOM 634 N N . PRO A 1 84 ? -11.450 -6.290 5.321 1.00 97.06 84 PRO A N 1
ATOM 635 C CA . PRO A 1 84 ? -10.472 -7.249 4.825 1.00 97.06 84 PRO A CA 1
ATOM 636 C C . PRO A 1 84 ? -11.020 -8.014 3.615 1.00 97.06 84 PRO A C 1
ATOM 638 O O . PRO A 1 84 ? -12.148 -8.504 3.627 1.00 97.06 84 PRO A O 1
ATOM 641 N N . GLY A 1 85 ? -10.215 -8.105 2.567 1.00 96.94 85 GLY A N 1
ATOM 642 C CA . GLY A 1 85 ? -10.554 -8.715 1.291 1.00 96.94 85 GLY A CA 1
ATOM 643 C C . GLY A 1 85 ? -11.126 -7.762 0.240 1.00 96.94 85 GLY A C 1
ATOM 644 O O . GLY A 1 85 ? -11.171 -8.152 -0.925 1.00 96.94 85 GLY A O 1
ATOM 645 N N . GLU A 1 86 ? -11.521 -6.544 0.616 1.00 97.62 86 GLU A N 1
ATOM 646 C CA . GLU A 1 86 ? -12.053 -5.530 -0.300 1.00 97.62 86 GLU A CA 1
ATOM 647 C C . GLU A 1 86 ? -10.979 -5.055 -1.291 1.00 97.62 86 GLU A C 1
ATOM 649 O O . GLU A 1 86 ? -9.829 -4.818 -0.908 1.00 97.62 86 GLU A O 1
ATOM 654 N N . GLU A 1 87 ? -11.356 -4.916 -2.565 1.00 98.06 87 GLU A N 1
ATOM 655 C CA . GLU A 1 87 ? -10.513 -4.274 -3.575 1.00 98.06 87 GLU A CA 1
ATOM 656 C C . GLU A 1 87 ? -10.713 -2.755 -3.517 1.00 98.06 87 GLU A C 1
ATOM 658 O O . GLU A 1 87 ? -11.825 -2.251 -3.661 1.00 98.06 87 GLU A O 1
ATOM 663 N N . LEU A 1 88 ? -9.621 -2.028 -3.309 1.00 97.75 88 LEU A N 1
ATOM 664 C CA . LEU A 1 88 ? -9.580 -0.584 -3.136 1.00 97.75 88 LEU A CA 1
ATOM 665 C C . LEU A 1 88 ? -8.720 0.045 -4.234 1.00 97.75 88 LEU A C 1
ATOM 667 O O . LEU A 1 88 ? -7.682 -0.496 -4.625 1.00 97.75 88 LEU A O 1
ATOM 671 N N . SER A 1 89 ? -9.114 1.230 -4.694 1.00 97.25 89 SER A N 1
ATOM 672 C CA . SER A 1 89 ? -8.212 2.090 -5.458 1.00 97.25 89 SER A CA 1
ATOM 673 C C . SER A 1 89 ? -7.077 2.580 -4.562 1.00 97.25 89 SER A C 1
ATOM 675 O O . SER A 1 89 ? -7.264 2.790 -3.362 1.00 97.25 89 SER A O 1
ATOM 677 N N . ILE A 1 90 ? -5.895 2.778 -5.135 1.00 96.00 90 ILE A N 1
ATOM 678 C CA . ILE A 1 90 ? -4.769 3.411 -4.450 1.00 96.00 90 ILE A CA 1
ATOM 679 C C . ILE A 1 90 ? -4.164 4.477 -5.356 1.00 96.00 90 ILE A C 1
ATOM 681 O O . ILE A 1 90 ? -3.941 4.235 -6.542 1.00 96.00 90 ILE A O 1
ATOM 685 N N . SER A 1 91 ? -3.882 5.647 -4.790 1.00 94.88 91 SER A N 1
ATOM 686 C CA . SER A 1 91 ? -3.247 6.753 -5.507 1.00 94.88 91 SER A CA 1
ATOM 687 C C . SER A 1 91 ? -1.920 7.100 -4.855 1.00 94.88 91 SER A C 1
ATOM 689 O O . SER A 1 91 ? -1.801 7.154 -3.625 1.00 94.88 91 SER A O 1
ATOM 691 N N . MET A 1 92 ? -0.911 7.341 -5.684 1.00 91.75 92 MET A N 1
ATOM 692 C CA . MET A 1 92 ? 0.461 7.585 -5.257 1.00 91.75 92 MET A CA 1
ATOM 693 C C . MET A 1 92 ? 1.053 8.771 -5.996 1.00 91.75 92 MET A C 1
ATOM 695 O O . MET A 1 92 ? 0.685 9.052 -7.133 1.00 91.75 92 MET A O 1
ATOM 699 N N . VAL A 1 93 ? 2.015 9.424 -5.359 1.00 89.06 93 VAL A N 1
ATOM 700 C CA . VAL A 1 93 ? 2.804 10.501 -5.953 1.00 89.06 93 VAL A CA 1
ATOM 701 C C . VAL A 1 93 ? 4.284 10.169 -5.887 1.00 89.06 93 VAL A C 1
ATOM 703 O O . VAL A 1 93 ? 4.769 9.672 -4.867 1.00 89.06 93 VAL A O 1
ATOM 706 N N . HIS A 1 94 ? 5.022 10.446 -6.959 1.00 84.62 94 HIS A N 1
ATOM 707 C CA . HIS A 1 94 ? 6.479 10.392 -6.914 1.00 84.62 94 HIS A CA 1
ATOM 708 C C . HIS A 1 94 ? 7.030 11.565 -6.112 1.00 84.62 94 HIS A C 1
ATOM 710 O O . HIS A 1 94 ? 6.867 12.726 -6.477 1.00 84.62 94 HIS A O 1
ATOM 716 N N . ALA A 1 95 ? 7.742 11.250 -5.034 1.00 78.19 95 ALA A N 1
ATOM 717 C CA . ALA A 1 95 ? 8.367 12.245 -4.184 1.00 78.19 95 ALA A CA 1
ATOM 718 C C . ALA A 1 95 ? 9.852 11.950 -3.978 1.00 78.19 95 ALA A C 1
ATOM 720 O O . ALA A 1 95 ? 10.250 10.813 -3.713 1.00 78.19 95 ALA A O 1
ATOM 721 N N . LEU A 1 96 ? 10.665 13.003 -4.056 1.00 73.56 96 LEU A N 1
ATOM 722 C CA . LEU A 1 96 ? 12.093 12.941 -3.780 1.00 73.56 96 LEU A CA 1
ATOM 723 C C . LEU A 1 96 ? 12.319 12.726 -2.275 1.00 73.56 96 LEU A C 1
ATOM 725 O O . LEU A 1 96 ? 11.817 13.479 -1.432 1.00 73.56 96 LEU A O 1
ATOM 729 N N . LYS A 1 97 ? 13.065 11.681 -1.926 1.00 73.62 97 LYS A N 1
ATOM 730 C CA . LYS A 1 97 ? 13.570 11.444 -0.573 1.00 73.62 97 LYS A CA 1
ATOM 731 C C . LYS A 1 97 ? 14.798 12.314 -0.314 1.00 73.62 97 LYS A C 1
ATOM 733 O O . LYS A 1 97 ? 15.494 12.750 -1.227 1.00 73.62 97 LYS A O 1
ATOM 738 N N . ARG A 1 98 ? 15.118 12.507 0.968 1.00 72.94 98 ARG A N 1
ATOM 739 C CA . ARG A 1 98 ? 16.281 13.295 1.414 1.00 72.94 98 ARG A CA 1
ATOM 740 C C . ARG A 1 98 ? 17.620 12.775 0.874 1.00 72.94 98 ARG A C 1
ATOM 742 O O . ARG A 1 98 ? 18.554 13.549 0.733 1.00 72.94 98 ARG A O 1
ATOM 749 N N . ASN A 1 99 ? 17.707 11.482 0.567 1.00 75.81 99 ASN A N 1
ATOM 750 C CA . ASN A 1 99 ? 18.894 10.835 0.001 1.00 75.81 99 ASN A CA 1
ATOM 751 C C . ASN A 1 99 ? 19.002 10.963 -1.533 1.00 75.81 99 ASN A C 1
ATOM 753 O O . ASN A 1 99 ? 19.817 10.273 -2.137 1.00 75.81 99 ASN A O 1
ATOM 757 N N . GLY A 1 100 ? 18.159 11.781 -2.171 1.00 72.06 100 GLY A N 1
ATOM 758 C CA . GLY A 1 100 ? 18.184 12.006 -3.617 1.00 72.06 100 GLY A CA 1
ATOM 759 C C . GLY A 1 100 ? 17.492 10.929 -4.459 1.00 72.06 100 GLY A C 1
ATOM 760 O O . GLY A 1 100 ? 17.432 11.080 -5.675 1.00 72.06 100 GLY A O 1
ATOM 761 N N . ARG A 1 101 ? 16.938 9.870 -3.849 1.00 73.69 101 ARG A N 1
ATOM 762 C CA . ARG A 1 101 ? 16.152 8.846 -4.562 1.00 73.69 101 ARG A CA 1
ATOM 763 C C . ARG A 1 101 ? 14.676 9.213 -4.611 1.00 73.69 101 ARG A C 1
ATOM 765 O O . ARG A 1 101 ? 14.162 9.833 -3.680 1.00 73.69 101 ARG A O 1
ATOM 772 N N . TYR A 1 102 ? 13.977 8.814 -5.666 1.00 74.44 102 TYR A N 1
ATOM 773 C CA . TYR A 1 102 ? 12.524 8.956 -5.730 1.00 74.44 102 TYR A CA 1
ATOM 774 C C . TYR A 1 102 ? 11.837 7.794 -5.007 1.00 74.44 102 TYR A C 1
ATOM 776 O O . TYR A 1 102 ? 12.382 6.704 -4.860 1.00 74.44 102 TYR A O 1
ATOM 784 N N . SER A 1 103 ? 10.639 8.049 -4.491 1.00 79.81 103 SER A N 1
ATOM 785 C CA . SER A 1 103 ? 9.772 7.009 -3.947 1.00 79.81 103 SER A CA 1
ATOM 786 C C . SER A 1 103 ? 8.314 7.355 -4.170 1.00 79.81 103 SER A C 1
ATOM 788 O O . SER A 1 103 ? 7.931 8.521 -4.038 1.00 79.81 103 SER A O 1
ATOM 790 N N . ALA A 1 104 ? 7.501 6.338 -4.428 1.00 85.25 104 ALA A N 1
ATOM 791 C CA . ALA A 1 104 ? 6.059 6.472 -4.483 1.00 85.25 104 ALA A CA 1
ATOM 792 C C . ALA A 1 104 ? 5.472 6.615 -3.073 1.00 85.25 104 ALA A C 1
ATOM 794 O O . ALA A 1 104 ? 5.544 5.701 -2.248 1.00 85.25 104 ALA A O 1
ATOM 795 N N . ARG A 1 105 ? 4.874 7.773 -2.791 1.00 87.38 105 ARG A N 1
ATOM 796 C CA . ARG A 1 105 ? 4.125 8.025 -1.559 1.00 87.38 105 ARG A CA 1
ATOM 797 C C . ARG A 1 105 ? 2.650 7.816 -1.827 1.00 87.38 105 ARG A C 1
ATOM 799 O O . ARG A 1 105 ? 2.070 8.512 -2.650 1.00 87.38 105 ARG A O 1
ATOM 806 N N . VAL A 1 106 ? 2.028 6.896 -1.099 1.00 91.12 106 VAL A N 1
ATOM 807 C CA . VAL A 1 106 ? 0.571 6.719 -1.155 1.00 91.12 106 VAL A CA 1
ATOM 808 C C . VAL A 1 106 ? -0.103 7.933 -0.526 1.00 91.12 106 VAL A C 1
ATOM 810 O O . VAL A 1 106 ? 0.250 8.309 0.591 1.00 91.12 106 VAL A O 1
ATOM 813 N N . VAL A 1 107 ? -1.067 8.527 -1.218 1.00 93.12 107 VAL A N 1
ATOM 814 C CA . VAL A 1 107 ? -1.829 9.698 -0.750 1.00 93.12 107 VAL A CA 1
ATOM 815 C C . VAL A 1 107 ? -3.305 9.382 -0.532 1.00 93.12 107 VAL A C 1
ATOM 817 O O . VAL A 1 107 ? -3.972 10.073 0.233 1.00 93.12 107 VAL A O 1
ATOM 820 N N . ASN A 1 108 ? -3.815 8.316 -1.152 1.00 95.56 108 ASN A N 1
ATOM 821 C CA . ASN A 1 108 ? -5.187 7.859 -0.977 1.00 95.56 108 ASN A CA 1
ATOM 822 C C . ASN A 1 108 ? -5.268 6.337 -1.107 1.00 95.56 108 ASN A C 1
ATOM 824 O O . ASN A 1 108 ? -4.547 5.747 -1.915 1.00 95.56 108 ASN A O 1
ATOM 828 N N . ILE A 1 109 ? -6.162 5.724 -0.337 1.00 96.44 109 ILE A N 1
ATOM 829 C CA . ILE A 1 109 ? -6.589 4.340 -0.531 1.00 96.44 109 ILE A CA 1
ATOM 830 C C . ILE A 1 109 ? -8.086 4.202 -0.258 1.00 96.44 109 ILE A C 1
ATOM 832 O O . ILE A 1 109 ? -8.555 4.509 0.834 1.00 96.44 109 ILE A O 1
ATOM 836 N N . GLY A 1 110 ? -8.846 3.721 -1.240 1.00 95.69 110 GLY A N 1
ATOM 837 C CA . GLY A 1 110 ? -10.277 3.459 -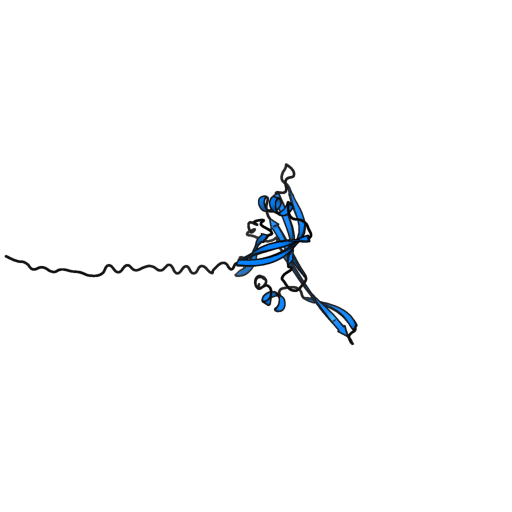1.086 1.00 95.69 110 GLY A CA 1
ATOM 838 C C . GLY A 1 110 ? -11.097 4.693 -0.699 1.00 95.69 110 GLY A C 1
ATOM 839 O O . GLY A 1 110 ? -12.116 4.552 -0.021 1.00 95.69 110 GLY A O 1
ATOM 840 N N . GLY A 1 111 ? -10.634 5.895 -1.060 1.00 96.38 111 GLY A N 1
ATOM 841 C CA . GLY A 1 111 ? -11.218 7.169 -0.636 1.00 96.38 111 GLY A CA 1
ATOM 842 C C . GLY A 1 111 ? -10.641 7.723 0.672 1.00 96.38 111 GLY A C 1
ATOM 843 O O . GLY A 1 111 ? -10.849 8.895 0.964 1.00 96.38 111 GLY A O 1
ATOM 844 N N . CYS A 1 112 ? -9.854 6.949 1.420 1.00 96.56 112 CYS A N 1
ATOM 845 C CA . CYS A 1 112 ? -9.211 7.407 2.646 1.00 96.56 112 CYS A CA 1
ATOM 846 C C . CYS A 1 112 ? -7.933 8.182 2.337 1.00 96.56 112 CYS A C 1
ATOM 848 O O . CYS A 1 112 ? -6.912 7.604 1.946 1.00 96.56 112 CYS A O 1
ATOM 850 N N . GLU A 1 113 ? -7.981 9.498 2.536 1.00 95.44 113 GLU A N 1
ATOM 851 C CA . GLU A 1 113 ? -6.805 10.350 2.416 1.00 95.44 113 GLU A CA 1
ATOM 852 C C . GLU A 1 113 ? -5.764 9.999 3.478 1.00 95.44 113 GLU A C 1
ATOM 854 O O . GLU A 1 113 ? -6.044 9.886 4.675 1.00 95.44 113 GLU A O 1
ATOM 859 N N . ARG A 1 114 ? -4.519 9.866 3.029 1.00 90.75 114 ARG A N 1
ATOM 860 C CA . ARG A 1 114 ? -3.368 9.632 3.889 1.00 90.75 114 ARG A CA 1
ATOM 861 C C . ARG A 1 114 ? -2.426 10.812 3.757 1.00 90.75 114 ARG A C 1
ATOM 863 O O . ARG A 1 114 ? -1.746 10.961 2.744 1.00 90.75 114 ARG A O 1
ATOM 870 N N . LYS A 1 115 ? -2.332 11.618 4.815 1.00 86.19 115 LYS A N 1
ATOM 871 C CA . LYS A 1 115 ? -1.274 12.628 4.927 1.00 86.19 115 LYS A CA 1
ATOM 872 C C . LYS A 1 115 ? 0.079 11.904 4.957 1.00 86.19 115 LYS A C 1
ATOM 874 O O . LYS A 1 115 ? 0.285 11.100 5.871 1.00 86.19 115 LYS A O 1
ATOM 879 N N . PRO A 1 116 ? 0.977 12.133 3.982 1.00 69.38 116 PRO A N 1
ATOM 880 C CA . PRO A 1 116 ? 2.262 11.450 3.955 1.00 69.38 116 PRO A CA 1
ATOM 881 C C . PRO A 1 116 ? 3.085 11.808 5.194 1.00 69.38 116 PRO A C 1
ATOM 883 O O . PRO A 1 116 ? 3.270 12.985 5.499 1.00 69.38 116 PRO A O 1
ATOM 886 N N . ASP A 1 117 ? 3.590 10.798 5.901 1.00 70.69 117 ASP A N 1
ATOM 887 C CA . ASP A 1 117 ? 4.572 11.006 6.964 1.00 70.69 117 ASP A CA 1
ATOM 888 C C . ASP A 1 117 ? 5.887 11.473 6.309 1.00 70.69 117 ASP A C 1
ATOM 890 O O . ASP A 1 117 ? 6.405 10.772 5.437 1.00 70.69 117 ASP A O 1
ATOM 894 N N . PRO A 1 118 ? 6.448 12.637 6.682 1.00 62.88 118 PRO A N 1
ATOM 895 C CA . PRO A 1 118 ? 7.686 13.144 6.090 1.00 62.88 118 PRO A CA 1
ATOM 896 C C . PRO A 1 118 ? 8.897 12.231 6.331 1.00 62.88 118 PRO A C 1
ATOM 898 O O . PRO A 1 118 ? 9.879 12.315 5.594 1.00 62.88 118 PRO A O 1
ATOM 901 N N . THR A 1 119 ? 8.838 11.350 7.332 1.00 62.81 119 THR A N 1
ATOM 902 C CA . THR A 1 119 ? 9.843 10.303 7.540 1.00 62.81 119 THR A CA 1
ATOM 903 C C . THR A 1 119 ? 9.507 9.012 6.796 1.00 62.81 119 THR A C 1
ATOM 905 O O . THR A 1 119 ? 10.428 8.252 6.512 1.00 62.81 119 THR A O 1
ATOM 908 N N . ASP A 1 120 ? 8.216 8.765 6.520 1.00 64.12 120 ASP A N 1
ATOM 909 C CA . ASP A 1 120 ? 7.591 7.529 5.995 1.00 64.12 120 ASP A CA 1
ATOM 910 C C . ASP A 1 120 ? 8.265 6.234 6.484 1.00 64.12 120 ASP A C 1
ATOM 912 O O . ASP A 1 120 ? 8.253 5.202 5.822 1.00 64.12 120 ASP A O 1
ATOM 916 N N . SER A 1 121 ? 8.878 6.293 7.670 1.00 61.28 121 SER A N 1
ATOM 917 C CA . SER A 1 121 ? 9.876 5.324 8.138 1.00 61.28 121 SER A CA 1
ATOM 918 C C . SER A 1 121 ? 9.256 3.998 8.563 1.00 61.28 121 SER A C 1
ATOM 920 O O . SER A 1 121 ? 9.960 3.031 8.841 1.00 61.28 121 SER A O 1
ATOM 922 N N . ARG A 1 122 ? 7.924 3.968 8.640 1.00 64.94 122 ARG A N 1
ATOM 923 C CA . ARG A 1 122 ? 7.126 2.838 9.115 1.00 64.94 122 ARG A CA 1
ATOM 924 C C . ARG A 1 122 ? 6.187 2.279 8.054 1.00 64.94 122 ARG A C 1
ATOM 926 O O . ARG A 1 122 ? 5.536 1.275 8.321 1.00 64.94 122 ARG A O 1
ATOM 933 N N . SER A 1 123 ? 6.134 2.900 6.877 1.00 69.19 123 SER A N 1
ATOM 934 C CA . SER A 1 123 ? 5.502 2.301 5.707 1.00 69.19 123 SER A CA 1
ATOM 935 C C . SER A 1 123 ? 6.571 1.519 4.953 1.00 69.19 123 SER A C 1
ATOM 937 O O . SER A 1 123 ? 7.605 2.079 4.591 1.00 69.19 123 SER A O 1
ATOM 939 N N . TYR A 1 124 ? 6.349 0.231 4.718 1.00 76.19 124 TYR A N 1
ATOM 940 C CA . TYR A 1 124 ? 7.305 -0.611 4.003 1.00 76.19 124 TYR A CA 1
ATOM 941 C C . TYR A 1 124 ? 6.603 -1.465 2.957 1.00 76.19 124 TYR A C 1
ATOM 943 O O . TYR A 1 124 ? 5.416 -1.773 3.085 1.00 76.19 124 TYR A O 1
ATOM 951 N N . ASP A 1 125 ? 7.368 -1.827 1.933 1.00 77.25 125 ASP A N 1
ATOM 952 C CA . ASP A 1 125 ? 6.967 -2.749 0.881 1.00 77.25 125 ASP A CA 1
ATOM 953 C C . ASP A 1 125 ? 7.699 -4.073 1.090 1.00 77.25 125 ASP A C 1
ATOM 955 O O . ASP A 1 125 ? 8.907 -4.090 1.331 1.00 77.25 125 ASP A O 1
ATOM 959 N N . SER A 1 126 ? 6.978 -5.183 0.984 1.00 78.19 126 SER A N 1
ATOM 960 C CA . SER A 1 126 ? 7.567 -6.507 0.822 1.00 78.19 126 SER A CA 1
ATOM 961 C C . SER A 1 126 ? 7.221 -7.016 -0.569 1.00 78.19 126 SER A C 1
ATOM 963 O O . SER A 1 126 ? 6.045 -7.187 -0.891 1.00 78.19 126 SER A O 1
ATOM 965 N N . PHE A 1 127 ? 8.247 -7.268 -1.372 1.00 80.88 127 PHE A N 1
ATOM 966 C CA . PHE A 1 127 ? 8.126 -7.883 -2.686 1.00 80.88 127 PHE A CA 1
ATOM 967 C C . PHE A 1 127 ? 8.760 -9.267 -2.655 1.00 80.88 127 PHE A C 1
ATOM 969 O O . PHE A 1 127 ? 9.890 -9.412 -2.173 1.00 80.88 127 PHE A O 1
ATOM 976 N N . ARG A 1 128 ? 8.062 -10.254 -3.218 1.00 79.19 128 ARG A N 1
ATOM 977 C CA . ARG A 1 128 ? 8.656 -11.529 -3.624 1.00 79.19 128 ARG A CA 1
ATOM 978 C C . ARG A 1 128 ? 8.066 -11.959 -4.965 1.00 79.19 128 ARG A C 1
ATOM 980 O O . ARG A 1 128 ? 6.846 -12.076 -5.083 1.00 79.19 128 ARG A O 1
ATOM 987 N N . ASP A 1 129 ? 8.925 -12.231 -5.941 1.00 79.75 129 ASP A N 1
ATOM 988 C CA . ASP A 1 129 ? 8.550 -12.945 -7.167 1.00 79.75 129 ASP A CA 1
ATOM 989 C C . ASP A 1 129 ? 9.205 -14.320 -7.136 1.00 79.75 129 ASP A C 1
ATOM 991 O O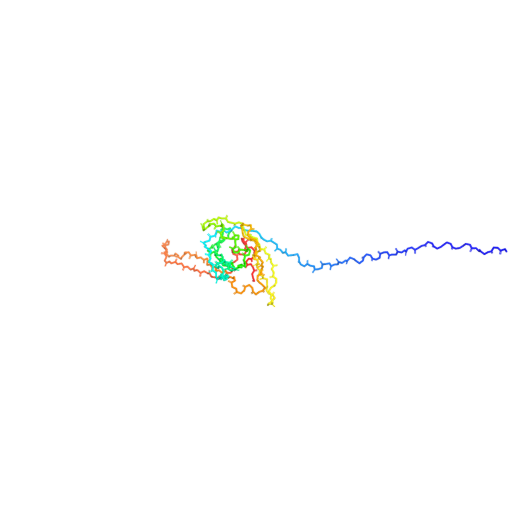 . ASP A 1 129 ? 10.424 -14.428 -7.030 1.00 79.75 129 ASP A O 1
ATOM 995 N N . CYS A 1 130 ? 8.388 -15.369 -7.144 1.00 81.56 130 CYS A N 1
ATOM 996 C CA . CYS A 1 130 ? 8.842 -16.744 -7.001 1.00 81.56 130 CYS A CA 1
ATOM 997 C C . CYS A 1 130 ? 8.613 -17.494 -8.310 1.00 81.56 130 CYS A C 1
ATOM 999 O O . CYS A 1 130 ? 7.478 -17.645 -8.758 1.00 81.56 130 CYS A O 1
ATOM 1001 N N . THR A 1 131 ? 9.695 -18.004 -8.888 1.00 83.94 131 THR A N 1
ATOM 1002 C CA . THR A 1 131 ? 9.667 -18.853 -10.079 1.00 83.94 131 THR A CA 1
ATOM 1003 C C . THR A 1 131 ? 9.883 -20.305 -9.677 1.00 83.94 131 THR A C 1
ATOM 1005 O O . THR A 1 131 ? 10.729 -20.614 -8.838 1.00 83.94 131 THR A O 1
ATOM 1008 N N . GLU A 1 132 ? 9.109 -21.207 -10.268 1.00 88.75 132 GLU A N 1
ATOM 1009 C CA . GLU A 1 132 ? 9.259 -22.647 -10.069 1.00 88.75 132 GLU A CA 1
ATOM 1010 C C . GLU A 1 132 ? 10.540 -23.159 -10.746 1.00 88.75 132 GLU A C 1
ATOM 1012 O O . GLU A 1 132 ? 10.811 -22.850 -11.906 1.00 88.75 132 GLU A O 1
ATOM 1017 N N . LEU A 1 133 ? 11.321 -23.963 -10.027 1.00 89.38 133 LEU A N 1
ATOM 1018 C CA . LEU A 1 133 ? 12.491 -24.652 -10.558 1.00 89.38 133 LEU A CA 1
ATOM 1019 C C . LEU A 1 133 ? 12.079 -26.048 -11.014 1.00 89.38 133 LEU A C 1
ATOM 1021 O O . LEU A 1 133 ? 11.467 -26.793 -10.246 1.00 89.38 133 LEU A O 1
ATOM 1025 N N . LYS A 1 134 ? 12.426 -26.408 -12.252 1.00 92.81 134 LYS A N 1
ATOM 1026 C CA . LYS A 1 134 ? 12.103 -27.716 -12.830 1.00 92.81 134 LYS A CA 1
ATOM 1027 C C . LYS A 1 134 ? 13.352 -28.485 -13.237 1.00 92.81 134 LYS A C 1
ATOM 1029 O O . LYS A 1 134 ? 14.254 -27.918 -13.849 1.00 92.81 134 LYS A O 1
ATOM 1034 N N . THR A 1 135 ? 13.346 -29.786 -12.970 1.00 84.81 135 THR A N 1
ATOM 1035 C CA . THR A 1 135 ? 14.304 -30.765 -13.502 1.00 84.81 135 THR A CA 1
ATOM 1036 C C . THR A 1 135 ? 13.501 -31.885 -14.146 1.00 84.81 135 THR A C 1
ATOM 1038 O O . THR A 1 135 ? 12.589 -32.418 -13.522 1.00 84.81 135 THR A O 1
ATOM 1041 N N . ASP A 1 136 ? 13.766 -32.176 -15.421 1.00 91.81 136 ASP A N 1
ATOM 1042 C CA . ASP A 1 136 ? 13.026 -33.176 -16.210 1.00 91.81 136 ASP A CA 1
ATOM 1043 C C . ASP A 1 136 ? 11.495 -32.990 -16.181 1.00 91.81 136 ASP A C 1
ATOM 1045 O O . ASP A 1 136 ? 10.715 -33.938 -16.155 1.00 91.81 136 ASP A O 1
ATOM 1049 N N . GLY A 1 137 ? 11.047 -31.729 -16.157 1.00 87.25 137 GLY A N 1
ATOM 1050 C CA . GLY A 1 137 ? 9.628 -31.362 -16.094 1.00 87.25 137 GLY A CA 1
ATOM 1051 C C . GLY A 1 137 ? 8.991 -31.471 -14.703 1.00 87.25 137 GLY A C 1
ATOM 1052 O O . GLY A 1 137 ? 7.859 -31.019 -14.525 1.00 87.25 137 GLY A O 1
ATOM 1053 N N . ILE A 1 138 ? 9.714 -31.992 -13.711 1.00 88.00 138 ILE A N 1
ATOM 1054 C CA . ILE A 1 138 ? 9.258 -32.133 -12.328 1.00 88.00 138 ILE A CA 1
ATOM 1055 C C . ILE A 1 138 ? 9.644 -30.880 -11.541 1.00 88.00 138 ILE A C 1
ATOM 1057 O O . ILE A 1 138 ? 10.779 -30.410 -11.619 1.00 88.00 138 ILE A O 1
ATOM 1061 N N . SER A 1 139 ? 8.692 -30.336 -10.782 1.00 91.94 139 SER A N 1
ATOM 1062 C CA . SER A 1 139 ? 8.939 -29.243 -9.839 1.00 91.94 139 SER A CA 1
ATOM 1063 C C . SER A 1 139 ? 9.850 -29.713 -8.710 1.00 91.94 139 SER A C 1
ATOM 1065 O O . SER A 1 139 ? 9.501 -30.637 -7.977 1.00 91.94 139 SER A O 1
ATOM 1067 N N . VAL A 1 140 ? 11.019 -29.090 -8.578 1.00 93.19 140 VAL A N 1
ATOM 1068 C CA . VAL A 1 140 ? 12.020 -29.423 -7.550 1.00 93.19 140 VAL A CA 1
ATOM 1069 C C . VAL A 1 140 ? 12.180 -28.320 -6.502 1.00 93.19 140 VAL A C 1
ATOM 1071 O O . VAL A 1 140 ? 12.912 -28.492 -5.530 1.00 93.19 140 VAL A O 1
ATOM 1074 N N . GLY A 1 141 ? 11.494 -27.187 -6.667 1.00 90.06 141 GLY A N 1
ATOM 1075 C CA . GLY A 1 141 ? 11.512 -26.091 -5.703 1.00 90.06 141 GLY A CA 1
ATOM 1076 C C . GLY A 1 141 ? 11.107 -24.751 -6.305 1.00 90.06 141 GLY A C 1
ATOM 1077 O O . GLY A 1 141 ? 10.551 -24.679 -7.398 1.00 90.06 141 GLY A O 1
ATOM 1078 N N . PHE A 1 142 ? 11.419 -23.675 -5.584 1.00 89.25 142 PHE A N 1
ATOM 1079 C CA . PHE A 1 142 ? 11.150 -22.303 -6.009 1.00 89.25 142 PHE A CA 1
ATOM 1080 C C . PHE A 1 142 ? 12.385 -21.432 -5.799 1.00 89.25 142 PHE A C 1
ATOM 1082 O O . PHE A 1 142 ? 13.050 -21.523 -4.766 1.00 89.25 142 PHE A O 1
ATOM 1089 N N . HIS A 1 143 ? 12.659 -20.555 -6.757 1.00 84.88 143 HIS A N 1
ATOM 1090 C CA . HIS A 1 143 ? 13.594 -19.452 -6.605 1.00 84.88 143 HIS A CA 1
ATOM 1091 C C . HIS A 1 143 ? 12.799 -18.161 -6.439 1.00 84.88 143 HIS A C 1
ATOM 1093 O O . HIS A 1 143 ? 12.015 -17.812 -7.318 1.00 84.88 143 HIS A O 1
ATOM 1099 N N . CYS A 1 144 ? 12.977 -17.473 -5.311 1.00 8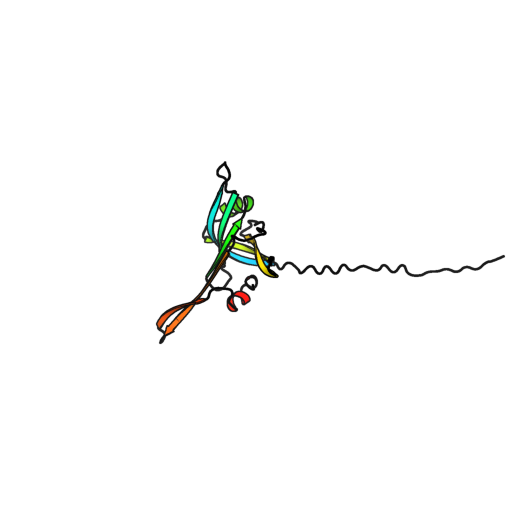2.00 144 CYS A N 1
ATOM 1100 C CA . CYS A 1 144 ? 12.280 -16.222 -5.035 1.00 82.00 144 CYS A CA 1
ATOM 1101 C C . CYS A 1 144 ? 13.253 -15.045 -5.044 1.00 82.00 144 CYS A C 1
ATOM 1103 O O . CYS A 1 144 ? 14.161 -14.990 -4.213 1.00 82.00 144 CYS A O 1
ATOM 1105 N N . GLU A 1 145 ? 13.006 -14.082 -5.922 1.00 79.06 145 GLU A N 1
ATOM 1106 C CA . GLU A 1 145 ? 13.725 -12.815 -5.981 1.00 79.06 145 GLU A CA 1
ATOM 1107 C C . GLU A 1 145 ? 13.017 -11.757 -5.125 1.00 79.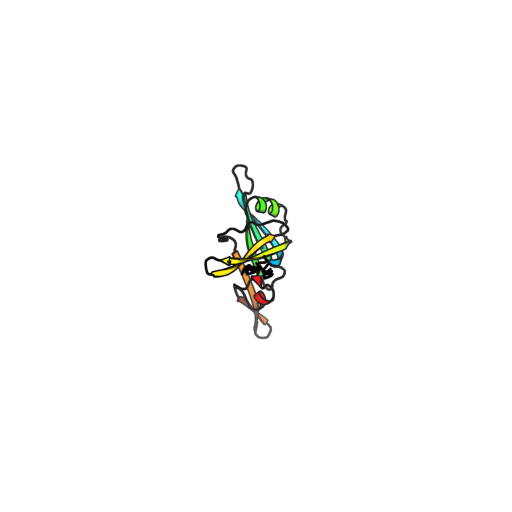06 145 GLU A C 1
ATOM 1109 O O . GLU A 1 145 ? 11.786 -11.719 -5.029 1.00 79.06 145 GLU A O 1
ATOM 1114 N N . ALA A 1 146 ? 13.806 -10.894 -4.482 1.00 77.94 146 ALA A N 1
ATOM 1115 C CA . ALA A 1 146 ? 13.326 -9.763 -3.694 1.00 77.94 146 ALA A CA 1
ATOM 1116 C C . ALA A 1 146 ? 13.730 -8.435 -4.361 1.00 77.94 146 ALA A C 1
ATOM 1118 O O . ALA A 1 146 ? 14.817 -8.332 -4.922 1.00 77.94 146 ALA A O 1
ATOM 1119 N N . GLY A 1 147 ? 12.896 -7.398 -4.232 1.00 76.19 147 GLY A N 1
ATOM 1120 C CA . GLY A 1 147 ? 13.147 -6.061 -4.789 1.00 76.19 147 GLY A CA 1
ATOM 1121 C C . GLY A 1 147 ? 12.484 -5.784 -6.145 1.00 76.19 147 GLY A C 1
ATOM 1122 O O . GLY A 1 147 ? 11.689 -6.566 -6.645 1.00 76.19 147 GLY A O 1
ATOM 1123 N N . SER A 1 148 ? 12.770 -4.624 -6.734 1.00 77.25 148 SER A N 1
ATOM 1124 C CA . SER A 1 148 ? 12.144 -4.208 -7.993 1.00 77.25 148 SER A CA 1
ATOM 1125 C C . SER A 1 148 ? 12.753 -4.937 -9.195 1.00 77.25 148 SER A C 1
ATOM 1127 O O . SER A 1 148 ? 13.854 -4.602 -9.623 1.00 77.25 148 SER A O 1
ATOM 1129 N N . THR A 1 149 ? 12.034 -5.910 -9.759 1.00 82.56 149 THR A N 1
ATOM 1130 C CA . THR A 1 149 ? 12.427 -6.582 -11.011 1.00 82.56 149 THR A CA 1
ATOM 1131 C C . THR A 1 149 ? 12.053 -5.740 -12.235 1.00 82.56 149 THR A C 1
ATOM 1133 O O . THR A 1 149 ? 11.145 -4.907 -12.177 1.00 82.56 149 THR A O 1
ATOM 1136 N N . GLU A 1 150 ? 12.701 -5.968 -13.383 1.00 85.00 150 GLU A N 1
ATOM 1137 C CA . GLU A 1 150 ? 12.359 -5.276 -14.640 1.00 85.00 150 GLU A CA 1
ATOM 1138 C C . GLU A 1 150 ? 10.885 -5.499 -15.023 1.00 85.00 150 GLU A C 1
ATOM 1140 O O . GLU A 1 150 ? 10.171 -4.567 -15.400 1.00 85.00 150 GLU A O 1
ATOM 1145 N N . LYS A 1 151 ? 10.399 -6.732 -14.836 1.00 85.19 151 LYS A N 1
ATOM 1146 C CA . LYS A 1 151 ? 8.997 -7.112 -15.041 1.00 85.19 151 LYS A CA 1
ATOM 1147 C C . LYS A 1 151 ? 8.053 -6.298 -14.154 1.00 85.19 151 LYS A C 1
ATOM 1149 O O . LYS A 1 151 ? 7.015 -5.846 -14.638 1.00 85.19 151 LYS A O 1
ATOM 1154 N N . LEU A 1 152 ? 8.411 -6.093 -12.883 1.00 86.31 152 LEU A N 1
ATOM 1155 C CA . LEU A 1 152 ? 7.632 -5.259 -11.974 1.00 86.31 152 LEU A CA 1
ATOM 1156 C C . LEU A 1 152 ? 7.616 -3.806 -12.432 1.00 86.31 152 LEU A C 1
ATOM 1158 O O . LEU A 1 152 ? 6.541 -3.237 -12.576 1.00 86.31 152 LEU A O 1
ATOM 1162 N N . VAL A 1 153 ? 8.783 -3.209 -12.670 1.00 88.50 153 VAL A N 1
ATOM 1163 C CA . VAL A 1 153 ? 8.889 -1.789 -13.033 1.00 88.50 153 VAL A CA 1
ATOM 1164 C C . VAL A 1 153 ? 8.152 -1.496 -14.340 1.00 88.50 153 VAL A C 1
ATOM 1166 O O . VAL A 1 153 ? 7.495 -0.467 -14.460 1.00 88.50 153 VAL A O 1
ATOM 1169 N N . LYS A 1 154 ? 8.179 -2.424 -15.301 1.00 89.69 154 LYS A N 1
ATOM 1170 C CA . LYS A 1 154 ? 7.436 -2.290 -16.557 1.00 89.69 154 LYS A CA 1
ATOM 1171 C C . LYS A 1 154 ? 5.916 -2.266 -16.355 1.00 89.69 154 LYS A C 1
ATOM 1173 O O . LYS A 1 154 ? 5.230 -1.534 -17.060 1.00 89.69 154 LYS A O 1
ATOM 1178 N N . ALA A 1 155 ? 5.390 -3.066 -15.428 1.00 89.38 155 ALA A N 1
ATOM 1179 C CA . ALA A 1 155 ? 3.954 -3.131 -15.144 1.00 89.38 155 ALA A CA 1
ATOM 1180 C C . ALA A 1 155 ? 3.490 -2.042 -14.161 1.00 89.38 155 ALA A C 1
ATOM 1182 O O . ALA A 1 155 ? 2.390 -1.510 -14.286 1.00 89.38 155 ALA A O 1
ATOM 1183 N N . CYS A 1 156 ? 4.339 -1.709 -13.191 1.00 89.88 156 CYS A N 1
ATOM 1184 C CA . CYS A 1 156 ? 4.065 -0.813 -12.077 1.00 89.88 156 CYS A CA 1
ATOM 1185 C C . CYS A 1 156 ? 5.240 0.169 -11.901 1.00 89.88 156 CYS A C 1
ATOM 1187 O O . CYS A 1 156 ? 6.084 -0.021 -11.018 1.00 89.88 156 CYS A O 1
ATOM 1189 N N . PRO A 1 157 ? 5.307 1.232 -12.732 1.00 88.06 157 PRO A N 1
ATOM 1190 C CA . PRO A 1 157 ? 6.475 2.118 -12.846 1.00 88.06 157 PRO A CA 1
ATOM 1191 C C . PRO A 1 157 ? 6.870 2.843 -11.562 1.00 88.06 157 PRO A C 1
ATOM 1193 O O . PRO A 1 157 ? 8.026 3.214 -11.385 1.00 88.06 157 PRO A O 1
ATOM 1196 N N . TRP A 1 158 ? 5.936 2.998 -10.627 1.00 86.56 158 TRP A N 1
ATOM 1197 C CA . TRP A 1 158 ? 6.177 3.632 -9.331 1.00 86.56 158 TRP A CA 1
ATOM 1198 C C . TRP A 1 158 ? 7.072 2.807 -8.386 1.00 86.56 158 TRP A C 1
ATOM 1200 O O . TRP A 1 158 ? 7.451 3.286 -7.315 1.00 86.56 158 TRP A O 1
ATOM 1210 N N . PHE A 1 159 ? 7.412 1.569 -8.761 1.00 85.19 159 PHE A N 1
ATOM 1211 C CA . PHE A 1 159 ? 8.428 0.760 -8.085 1.00 85.19 159 PHE A CA 1
ATOM 1212 C C . PHE A 1 159 ? 9.849 0.967 -8.631 1.00 85.19 159 PHE A C 1
ATOM 1214 O O . PHE A 1 159 ? 10.782 0.363 -8.097 1.00 85.19 159 PHE A O 1
ATOM 1221 N N . ALA A 1 160 ? 10.049 1.815 -9.646 1.00 79.88 160 ALA A N 1
ATOM 1222 C CA . ALA A 1 160 ? 11.384 2.249 -10.054 1.00 79.88 160 ALA A CA 1
ATOM 1223 C C . ALA A 1 160 ? 12.004 3.117 -8.939 1.00 79.88 160 ALA A C 1
ATOM 1225 O O . ALA A 1 160 ? 11.570 4.250 -8.724 1.00 79.88 160 ALA A O 1
ATOM 1226 N N . GLN A 1 161 ? 12.980 2.576 -8.201 1.00 65.25 161 GLN A N 1
ATOM 1227 C CA . GLN A 1 161 ? 13.685 3.250 -7.096 1.00 65.25 161 GLN A CA 1
ATOM 1228 C C . GLN A 1 161 ? 15.171 3.437 -7.388 1.00 65.25 161 GLN A C 1
ATOM 1230 O O . GLN A 1 161 ? 15.755 2.538 -8.028 1.00 65.25 161 GLN A O 1
#

Radius of gyration: 26.52 Å; chains: 1; bounding box: 34×116×61 Å

Foldseek 3Di:
DDDDDDDDDDDPPPPPPPPPPPPPPWDKDKFKKAFADKDQPDADPVRQRFKMWTWIFTPQFPFTKIKIDIAGRQLSVVCVVDDHGDMWMWMWTWDQQPVRDTATFTQDIRNRGGDGDNPVVPMDMWGWDWDFDDDPNDGPDIDIDTADDPRRCVRPVNSPD

pLDDT: mean 81.7, std 16.67, range [38.72, 98.06]

Secondary structure (DSSP, 8-state):
---------------------------EEEEEEEEEEEEEEEE-TTS-EEEEEEEEEESSSSSEEEEEEEEEHHHHHHHTTSPTT-EEEEEEEEEE-TTS-EEEEEEEETTEE-PPPSS-TT-EEEEEEEEEEEETTEEEEEEEE-S--HHHHHH-GGG--